Protein AF-A0A520KS86-F1 (afdb_monomer_lite)

Structure (mmCIF, N/CA/C/O backbone):
data_AF-A0A520KS86-F1
#
_entry.id   AF-A0A520KS86-F1
#
loop_
_atom_site.group_PDB
_atom_site.id
_atom_site.type_symbol
_atom_site.label_atom_id
_atom_site.label_alt_id
_atom_site.label_comp_id
_atom_site.label_asym_id
_atom_site.label_entity_id
_atom_site.label_seq_id
_atom_site.pdbx_PDB_ins_code
_atom_site.Cartn_x
_atom_site.Cartn_y
_atom_site.Cartn_z
_atom_site.occupancy
_atom_site.B_iso_or_equiv
_atom_site.auth_seq_id
_atom_site.auth_comp_id
_atom_site.auth_asym_id
_atom_site.auth_atom_id
_atom_site.pdbx_PDB_model_num
ATOM 1 N N . MET A 1 1 ? 34.848 -11.321 -0.488 1.00 45.53 1 MET A N 1
ATOM 2 C CA . MET A 1 1 ? 33.468 -11.640 -0.922 1.00 45.53 1 MET A CA 1
ATOM 3 C C . MET A 1 1 ? 32.441 -10.874 -0.075 1.00 45.53 1 MET A C 1
ATOM 5 O O . MET A 1 1 ? 31.558 -11.491 0.493 1.00 45.53 1 MET A O 1
ATOM 9 N N . ILE A 1 2 ? 32.560 -9.543 0.043 1.00 53.19 2 ILE A N 1
ATOM 10 C CA . ILE A 1 2 ? 31.671 -8.724 0.905 1.00 53.19 2 ILE A CA 1
ATOM 11 C C . ILE A 1 2 ? 30.812 -7.758 0.061 1.00 53.19 2 ILE A C 1
ATOM 13 O O . ILE A 1 2 ? 29.640 -7.571 0.356 1.00 53.19 2 ILE A O 1
ATOM 17 N N . LYS A 1 3 ? 31.328 -7.296 -1.090 1.00 46.19 3 LYS A N 1
ATOM 18 C CA . LYS A 1 3 ? 30.631 -6.356 -1.989 1.00 46.19 3 LYS A CA 1
ATOM 19 C C . LYS A 1 3 ? 29.255 -6.833 -2.485 1.00 46.19 3 LYS A C 1
ATOM 21 O O . LYS A 1 3 ? 28.302 -6.071 -2.442 1.00 46.19 3 LYS A O 1
ATOM 26 N N . TYR A 1 4 ? 29.117 -8.111 -2.846 1.00 47.12 4 TYR A N 1
ATOM 27 C CA . TYR A 1 4 ? 27.839 -8.655 -3.332 1.00 47.12 4 TYR A CA 1
ATOM 28 C C . TYR A 1 4 ? 26.731 -8.690 -2.269 1.00 47.12 4 TYR A C 1
ATOM 30 O O . TYR A 1 4 ? 25.558 -8.579 -2.616 1.00 47.12 4 TYR A O 1
ATOM 38 N N . ALA A 1 5 ? 27.081 -8.850 -0.989 1.00 45.81 5 ALA A N 1
ATOM 39 C CA . ALA A 1 5 ? 26.094 -8.841 0.087 1.00 45.81 5 ALA A CA 1
ATOM 40 C C . ALA A 1 5 ? 25.602 -7.413 0.364 1.00 45.81 5 ALA A C 1
ATOM 42 O O . ALA A 1 5 ? 24.401 -7.215 0.516 1.00 45.81 5 ALA A O 1
ATOM 43 N N . GLU A 1 6 ? 26.512 -6.432 0.342 1.00 45.84 6 GLU A N 1
ATOM 44 C CA . GLU A 1 6 ? 26.191 -5.009 0.522 1.00 45.84 6 GLU A CA 1
ATOM 45 C C . GLU A 1 6 ? 25.334 -4.452 -0.629 1.00 45.84 6 GLU A C 1
ATOM 47 O O . GLU A 1 6 ? 24.352 -3.747 -0.392 1.00 45.84 6 GLU A O 1
ATOM 52 N N . GLU A 1 7 ? 25.646 -4.812 -1.878 1.00 47.81 7 GLU A N 1
ATOM 53 C CA . GLU A 1 7 ? 24.856 -4.407 -3.051 1.00 47.81 7 GLU A CA 1
ATOM 54 C C . GLU A 1 7 ? 23.446 -5.021 -3.040 1.00 47.81 7 GLU A C 1
ATOM 56 O O . GLU A 1 7 ? 22.471 -4.356 -3.402 1.00 47.81 7 GLU A O 1
ATOM 61 N N . ALA A 1 8 ? 23.312 -6.264 -2.567 1.00 48.50 8 ALA A N 1
ATOM 62 C CA . ALA A 1 8 ? 22.015 -6.918 -2.421 1.00 48.50 8 ALA A CA 1
ATOM 63 C C . ALA A 1 8 ? 21.154 -6.262 -1.327 1.00 48.50 8 ALA A C 1
ATOM 65 O O . ALA A 1 8 ? 19.963 -6.047 -1.550 1.00 48.50 8 ALA A O 1
ATOM 66 N N . THR A 1 9 ? 21.735 -5.889 -0.180 1.00 54.12 9 THR A N 1
ATOM 67 C CA . THR A 1 9 ? 21.008 -5.173 0.886 1.00 54.12 9 THR A CA 1
ATOM 68 C C . THR A 1 9 ? 20.574 -3.778 0.448 1.00 54.12 9 THR A C 1
ATOM 70 O O . THR A 1 9 ? 19.397 -3.447 0.584 1.00 54.12 9 THR A O 1
ATOM 73 N N . LEU A 1 10 ? 21.458 -3.016 -0.209 1.00 52.09 10 LEU A N 1
ATOM 74 C CA . LEU A 1 10 ? 21.132 -1.683 -0.734 1.00 52.09 10 LEU A CA 1
ATOM 75 C C . LEU A 1 10 ? 20.003 -1.731 -1.776 1.00 52.09 10 LEU A C 1
ATOM 77 O O . LEU A 1 10 ? 19.144 -0.848 -1.818 1.00 52.09 10 LEU A O 1
ATOM 81 N N . GLY A 1 11 ? 19.977 -2.772 -2.614 1.00 51.12 11 GLY A N 1
ATOM 82 C CA . GLY A 1 11 ? 18.908 -2.986 -3.590 1.00 51.12 11 GLY A CA 1
ATOM 83 C C . GLY A 1 11 ? 17.555 -3.334 -2.958 1.00 51.12 11 GLY A C 1
ATOM 84 O O . GLY A 1 11 ? 16.513 -2.947 -3.489 1.00 51.12 11 GLY 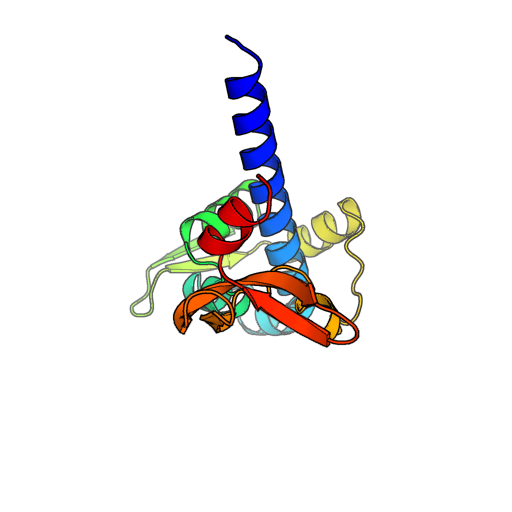A O 1
ATOM 85 N N . VAL A 1 12 ? 17.553 -4.041 -1.825 1.00 59.06 12 VAL A N 1
ATOM 86 C CA . VAL A 1 12 ? 16.331 -4.386 -1.078 1.00 59.06 12 VAL A CA 1
ATOM 87 C C . VAL A 1 12 ? 15.791 -3.171 -0.321 1.00 59.06 12 VAL A C 1
ATOM 89 O O . VAL A 1 12 ? 14.591 -2.905 -0.379 1.00 59.06 12 VAL A O 1
ATOM 92 N N . GLU A 1 13 ? 16.666 -2.393 0.318 1.00 59.78 13 GLU A N 1
ATOM 93 C CA . GLU A 1 13 ? 16.285 -1.176 1.044 1.00 59.78 13 GLU A CA 1
ATOM 94 C C . GLU A 1 13 ? 15.701 -0.110 0.110 1.00 59.78 13 GLU A C 1
ATOM 96 O O . GLU A 1 13 ? 14.657 0.468 0.416 1.00 59.78 13 GLU A O 1
ATOM 101 N N . ARG A 1 14 ? 16.296 0.086 -1.077 1.00 62.09 14 ARG A N 1
ATOM 102 C CA . ARG A 1 14 ? 15.743 0.997 -2.096 1.00 62.09 14 ARG A CA 1
ATOM 103 C C . ARG A 1 14 ? 14.340 0.589 -2.537 1.00 62.09 14 ARG A C 1
ATOM 105 O O . ARG A 1 14 ? 13.445 1.427 -2.538 1.00 62.09 14 ARG A O 1
ATOM 112 N N . LYS A 1 15 ? 14.122 -0.699 -2.822 1.00 66.06 15 LYS A N 1
ATOM 113 C CA . LYS A 1 15 ? 12.794 -1.204 -3.207 1.00 66.06 15 LYS A CA 1
ATOM 114 C C . LYS A 1 15 ? 11.762 -1.031 -2.094 1.00 66.06 15 LYS A C 1
ATOM 116 O O . LYS A 1 15 ? 10.621 -0.684 -2.383 1.00 66.06 15 LYS A O 1
ATOM 121 N N . SER A 1 16 ? 12.145 -1.255 -0.835 1.00 69.88 16 SER A N 1
ATOM 122 C CA . SER A 1 16 ? 11.256 -1.009 0.310 1.00 69.88 16 SER A CA 1
ATOM 123 C C . SER A 1 16 ? 10.864 0.466 0.389 1.00 69.88 16 SER A C 1
ATOM 125 O O . SER A 1 16 ? 9.682 0.785 0.504 1.00 69.88 16 SER A O 1
ATOM 127 N N . PHE A 1 17 ? 11.838 1.367 0.246 1.00 76.19 17 PHE A N 1
ATOM 128 C CA . PHE A 1 17 ? 11.612 2.810 0.285 1.00 76.19 17 PHE A CA 1
ATOM 129 C C . PHE A 1 17 ? 10.704 3.306 -0.854 1.00 76.19 17 PHE A C 1
ATOM 131 O O . PHE A 1 17 ? 9.809 4.121 -0.628 1.00 76.19 17 PHE A O 1
ATOM 138 N N . GLU A 1 18 ? 10.872 2.779 -2.069 1.00 79.25 18 GLU A N 1
ATOM 139 C CA . GLU A 1 18 ? 10.004 3.104 -3.210 1.00 79.25 18 GLU A CA 1
ATOM 140 C C . GLU A 1 18 ? 8.549 2.682 -2.973 1.00 79.25 18 GLU A C 1
ATOM 142 O O . GLU A 1 18 ? 7.621 3.447 -3.247 1.00 79.25 18 GLU A O 1
ATOM 147 N N . ILE A 1 19 ? 8.335 1.479 -2.433 1.00 81.69 19 ILE A N 1
ATOM 148 C CA . ILE A 1 19 ? 6.990 0.976 -2.127 1.00 81.69 19 ILE A CA 1
ATOM 149 C C . ILE A 1 19 ? 6.354 1.805 -1.010 1.00 81.69 19 ILE A C 1
ATOM 151 O O . ILE A 1 19 ? 5.183 2.166 -1.113 1.00 81.69 19 ILE A O 1
ATOM 155 N N . GLU A 1 20 ? 7.118 2.163 0.022 1.00 84.44 20 GLU A N 1
ATOM 156 C CA . GLU A 1 20 ? 6.657 3.053 1.089 1.00 84.44 20 GLU A CA 1
ATOM 157 C C . GLU A 1 20 ? 6.201 4.414 0.558 1.00 84.44 20 GLU A C 1
ATOM 159 O O . GLU A 1 20 ? 5.123 4.878 0.927 1.00 84.44 20 GLU A O 1
ATOM 164 N N . ASN A 1 21 ? 6.968 5.034 -0.342 1.00 83.81 21 ASN A N 1
ATOM 165 C CA . ASN A 1 21 ? 6.590 6.321 -0.930 1.00 83.81 21 ASN A CA 1
ATOM 166 C C . ASN A 1 21 ? 5.334 6.208 -1.800 1.00 83.81 21 ASN A C 1
ATOM 168 O O . ASN A 1 21 ? 4.460 7.067 -1.718 1.00 83.81 21 ASN A O 1
ATOM 172 N N . ARG A 1 22 ? 5.194 5.125 -2.575 1.00 84.25 22 ARG A N 1
ATOM 173 C CA . ARG A 1 22 ? 3.969 4.857 -3.349 1.00 84.25 22 ARG A CA 1
ATOM 174 C C . ARG A 1 22 ? 2.750 4.680 -2.445 1.00 84.25 22 ARG A C 1
ATOM 176 O O . ARG A 1 22 ? 1.689 5.228 -2.733 1.00 84.25 22 ARG A O 1
ATOM 183 N N . VAL A 1 23 ? 2.905 3.947 -1.340 1.00 88.00 23 VAL A N 1
ATOM 184 C CA . VAL A 1 23 ? 1.847 3.777 -0.335 1.00 88.00 23 VAL A CA 1
ATOM 185 C C . VAL A 1 23 ? 1.479 5.122 0.291 1.00 88.00 23 VAL A C 1
ATOM 187 O O . VAL A 1 23 ? 0.294 5.434 0.376 1.00 88.00 23 VAL A O 1
ATOM 190 N N . LEU A 1 24 ? 2.462 5.938 0.687 1.00 86.50 24 LEU A N 1
ATOM 191 C CA . LEU A 1 24 ? 2.215 7.276 1.235 1.00 86.50 24 LEU A CA 1
ATOM 192 C C . LEU A 1 24 ? 1.482 8.175 0.240 1.00 86.50 24 LEU A C 1
ATOM 194 O O . LEU A 1 24 ? 0.469 8.758 0.614 1.00 86.50 24 LEU A O 1
ATOM 198 N N . GLY A 1 25 ? 1.944 8.237 -1.011 1.00 84.19 25 GLY A N 1
ATOM 199 C CA . GLY A 1 25 ? 1.317 9.043 -2.060 1.00 84.19 25 GLY A CA 1
ATOM 200 C C . GLY A 1 25 ? -0.139 8.647 -2.284 1.00 84.19 25 GLY A C 1
ATOM 201 O O . GLY A 1 25 ? -1.029 9.486 -2.209 1.00 84.19 25 GLY A O 1
ATOM 202 N N . TYR A 1 26 ? -0.419 7.348 -2.428 1.00 87.12 26 TYR A N 1
ATOM 203 C CA . TYR A 1 26 ? -1.793 6.872 -2.594 1.00 87.12 26 TYR A CA 1
ATOM 204 C C . TYR A 1 26 ? -2.696 7.219 -1.403 1.00 87.12 26 TYR A C 1
ATOM 206 O O . TYR A 1 26 ? -3.833 7.663 -1.593 1.00 87.12 26 TYR A O 1
ATOM 214 N N . LEU A 1 27 ? -2.202 7.020 -0.174 1.00 87.31 27 LEU A N 1
ATOM 215 C CA . LEU A 1 27 ? -2.948 7.334 1.047 1.00 87.31 27 LEU A CA 1
ATOM 216 C C . LEU A 1 27 ? -3.178 8.838 1.224 1.00 87.31 27 LEU A C 1
ATOM 218 O O . LEU A 1 27 ? -4.181 9.220 1.826 1.00 87.31 27 LEU A O 1
ATOM 222 N N . LEU A 1 28 ? -2.266 9.670 0.721 1.00 85.62 28 LEU A N 1
ATOM 223 C CA . LEU A 1 28 ? -2.394 11.121 0.726 1.00 85.62 28 LEU A CA 1
ATOM 224 C C . LEU A 1 28 ? -3.456 11.575 -0.285 1.00 85.62 28 LEU A C 1
ATOM 226 O O . LEU A 1 28 ? -4.388 12.273 0.109 1.00 85.62 28 LEU A O 1
ATOM 230 N N . THR A 1 29 ? -3.403 11.081 -1.527 1.00 84.25 29 THR A N 1
ATOM 231 C CA . THR A 1 29 ? -4.397 11.388 -2.573 1.00 84.25 29 THR A CA 1
ATOM 232 C C . THR A 1 29 ? -5.811 10.955 -2.169 1.00 84.25 29 THR A C 1
ATOM 234 O O . THR A 1 29 ? -6.777 11.681 -2.377 1.00 84.25 29 THR A O 1
ATOM 237 N N . HIS A 1 30 ? -5.955 9.787 -1.531 1.00 84.25 30 HIS A N 1
ATOM 238 C CA . HIS A 1 30 ? -7.263 9.237 -1.132 1.00 84.25 30 HIS A CA 1
ATOM 239 C C . HIS A 1 30 ? -7.619 9.517 0.335 1.00 84.25 30 HIS A C 1
ATOM 241 O O . HIS A 1 30 ? -8.525 8.891 0.897 1.00 84.25 30 HIS A O 1
ATOM 247 N N . ARG A 1 31 ? -6.914 10.451 0.983 1.00 82.56 31 ARG A N 1
ATOM 248 C CA . ARG A 1 31 ? -7.027 10.720 2.423 1.00 82.56 31 ARG A CA 1
ATOM 249 C C . ARG A 1 31 ? -8.461 10.975 2.864 1.00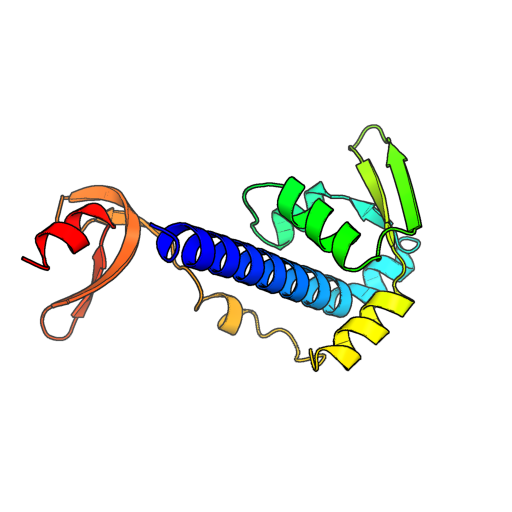 82.56 31 ARG A C 1
ATOM 251 O O . ARG A 1 31 ? -8.901 10.426 3.876 1.00 82.56 31 ARG A O 1
ATOM 258 N N . ASP A 1 32 ? -9.170 11.833 2.140 1.00 80.44 32 ASP A N 1
ATOM 259 C CA . ASP A 1 32 ? -10.509 12.264 2.535 1.00 80.44 32 ASP A CA 1
ATOM 260 C C . ASP A 1 32 ? -11.533 11.133 2.362 1.00 80.44 32 ASP A C 1
ATOM 262 O O . ASP A 1 32 ? -12.362 10.922 3.247 1.00 80.44 32 ASP A O 1
ATOM 266 N N . GLU A 1 33 ? -11.391 10.300 1.325 1.00 84.00 33 GLU A N 1
ATOM 267 C CA . GLU A 1 33 ? -12.212 9.094 1.157 1.00 84.00 33 GLU A CA 1
ATOM 268 C C . GLU A 1 33 ? -11.981 8.087 2.298 1.00 84.00 33 GLU A C 1
ATOM 270 O O . GLU A 1 33 ? -12.925 7.537 2.881 1.00 84.00 33 GLU A O 1
ATOM 275 N N . ILE A 1 34 ? -10.716 7.870 2.666 1.00 85.94 34 ILE A N 1
ATOM 276 C CA . ILE A 1 34 ? -10.346 6.954 3.749 1.00 85.94 34 ILE A CA 1
ATOM 277 C C . ILE A 1 34 ? -10.862 7.477 5.098 1.00 85.94 34 ILE A C 1
ATOM 279 O O . ILE A 1 34 ? -11.362 6.689 5.911 1.00 85.94 34 ILE A O 1
ATOM 283 N N . LYS A 1 35 ? -10.815 8.797 5.328 1.00 83.81 35 LYS A N 1
ATOM 284 C CA . LYS A 1 35 ? -11.413 9.439 6.510 1.00 83.81 35 LYS A CA 1
ATOM 285 C C . LYS A 1 35 ? -12.918 9.205 6.581 1.00 83.81 35 LYS A C 1
ATOM 287 O O . LYS A 1 35 ? -13.405 8.786 7.633 1.00 83.81 35 LYS A O 1
ATOM 292 N N . SER A 1 36 ? -13.641 9.365 5.472 1.00 81.06 36 SER A N 1
ATOM 293 C CA . SER A 1 36 ? -15.084 9.087 5.406 1.00 81.06 36 SER A CA 1
ATOM 294 C C . SER A 1 36 ? -15.428 7.625 5.714 1.00 81.06 36 SER A C 1
ATOM 296 O O . SER A 1 36 ? -16.482 7.344 6.281 1.00 81.06 36 SER A O 1
ATOM 298 N N . LYS A 1 37 ? -14.520 6.685 5.419 1.00 82.38 37 LYS A N 1
ATOM 299 C CA . LYS A 1 37 ? -14.655 5.249 5.741 1.00 82.38 37 LYS A CA 1
ATOM 300 C C . LYS A 1 37 ? -14.158 4.874 7.150 1.00 82.38 37 LYS A C 1
ATOM 302 O O . LYS A 1 37 ? -14.065 3.686 7.479 1.00 82.38 37 LYS A O 1
ATOM 307 N N . GLY A 1 38 ? -13.853 5.859 7.999 1.00 83.69 38 GLY A N 1
ATOM 308 C CA . GLY A 1 38 ? -13.410 5.650 9.382 1.00 83.69 38 GLY A CA 1
ATOM 309 C C . GLY A 1 38 ? -11.930 5.286 9.511 1.00 83.69 38 GLY A C 1
ATOM 310 O O . GLY A 1 38 ? -11.566 4.493 10.381 1.00 83.69 38 GLY A O 1
ATOM 311 N N . ASN A 1 39 ? -11.085 5.847 8.642 1.00 88.12 39 ASN A N 1
ATOM 312 C CA . ASN A 1 39 ? -9.639 5.617 8.583 1.00 88.12 39 ASN A CA 1
ATOM 313 C C . ASN A 1 39 ? -9.266 4.154 8.343 1.00 88.12 39 ASN A C 1
ATOM 315 O O . ASN A 1 39 ? -8.297 3.664 8.918 1.00 88.12 39 ASN A O 1
ATOM 319 N N . ALA A 1 40 ? -10.057 3.430 7.556 1.00 86.62 40 ALA A N 1
ATOM 320 C CA . ALA A 1 40 ? -9.877 2.000 7.392 1.00 86.62 40 ALA A CA 1
ATOM 321 C C . ALA A 1 40 ? -9.768 1.594 5.927 1.00 86.62 40 ALA A C 1
ATOM 323 O O . ALA A 1 40 ? -10.559 2.035 5.097 1.00 86.62 40 ALA A O 1
ATOM 324 N N . ILE A 1 41 ? -8.827 0.699 5.646 1.00 87.44 41 ILE A N 1
ATOM 325 C CA . ILE A 1 41 ? -8.526 0.215 4.302 1.00 87.44 41 ILE A CA 1
ATOM 326 C C . ILE A 1 41 ? -8.302 -1.296 4.311 1.00 87.44 41 ILE A C 1
ATOM 328 O O . ILE A 1 41 ? -7.862 -1.869 5.314 1.00 87.44 41 ILE A O 1
ATOM 332 N N . TYR A 1 42 ? -8.619 -1.959 3.202 1.00 87.75 42 TYR A N 1
ATOM 333 C CA . TYR A 1 42 ? -8.254 -3.355 3.007 1.00 87.75 42 TYR A CA 1
ATOM 334 C C . TYR A 1 42 ? -6.892 -3.441 2.326 1.00 87.75 42 TYR A C 1
ATOM 336 O O . TYR A 1 42 ? -6.595 -2.693 1.397 1.00 87.75 42 TYR A O 1
ATOM 344 N N . LEU A 1 43 ? -6.070 -4.395 2.769 1.00 85.06 43 LEU A N 1
ATOM 345 C CA . LEU A 1 43 ? -4.774 -4.655 2.132 1.00 85.06 43 LEU A CA 1
ATOM 346 C C . LEU A 1 43 ? -4.932 -4.996 0.648 1.00 85.06 43 LEU A C 1
ATOM 348 O O . LEU A 1 43 ? -4.096 -4.611 -0.163 1.00 85.06 43 LEU A O 1
ATOM 352 N N . LYS A 1 44 ? -6.007 -5.714 0.305 1.00 83.19 44 LYS A N 1
ATOM 353 C CA . LYS A 1 44 ? -6.308 -6.119 -1.066 1.00 83.19 44 LYS A CA 1
ATOM 354 C C . LYS A 1 44 ? -6.509 -4.905 -1.975 1.00 83.19 44 LYS A C 1
ATOM 356 O O . LYS A 1 44 ? -5.830 -4.819 -2.989 1.00 83.19 44 LYS A O 1
ATOM 361 N N . ASP A 1 45 ? -7.333 -3.949 -1.547 1.00 85.31 45 ASP A N 1
ATOM 362 C CA . ASP A 1 45 ? -7.622 -2.726 -2.306 1.00 85.31 45 ASP A CA 1
ATOM 363 C C . ASP A 1 45 ? -6.344 -1.921 -2.582 1.00 85.31 45 ASP A C 1
ATOM 365 O O . ASP A 1 45 ? -6.108 -1.500 -3.708 1.00 85.31 45 ASP A O 1
ATOM 369 N N . LEU A 1 46 ? -5.471 -1.770 -1.578 1.00 85.62 46 LEU A N 1
ATOM 370 C CA . LEU A 1 46 ? -4.162 -1.122 -1.745 1.00 85.62 46 LEU A CA 1
ATOM 371 C C . LEU A 1 46 ? -3.242 -1.882 -2.703 1.00 85.62 46 LEU A C 1
ATOM 373 O O . LEU A 1 46 ? -2.521 -1.272 -3.487 1.00 85.62 46 LEU A O 1
ATOM 377 N N . THR A 1 47 ? -3.234 -3.211 -2.611 1.00 85.19 47 THR A N 1
ATOM 378 C CA . THR A 1 47 ? -2.375 -4.060 -3.445 1.00 85.19 47 THR A CA 1
ATOM 379 C C . THR A 1 47 ? -2.800 -3.983 -4.913 1.00 85.19 47 THR A C 1
ATOM 381 O O . THR A 1 47 ? -1.936 -3.870 -5.782 1.00 85.19 47 THR A O 1
ATOM 384 N N . GLU A 1 48 ? -4.112 -3.984 -5.181 1.00 84.94 48 GLU A N 1
ATOM 385 C CA . GLU A 1 48 ? -4.679 -3.771 -6.520 1.00 84.94 48 GLU A CA 1
ATOM 386 C C . GLU A 1 48 ? -4.408 -2.352 -7.027 1.00 84.94 48 GLU A C 1
ATOM 388 O O . GLU A 1 48 ? -3.891 -2.196 -8.131 1.00 84.94 48 GLU A O 1
ATOM 393 N N . ALA A 1 49 ? -4.675 -1.325 -6.215 1.00 82.69 49 ALA A N 1
ATOM 394 C CA . ALA A 1 49 ? -4.505 0.069 -6.626 1.00 82.69 49 ALA A CA 1
ATOM 395 C C . ALA A 1 49 ? -3.049 0.426 -6.966 1.00 82.69 49 ALA A C 1
ATOM 397 O O . ALA A 1 49 ? -2.793 1.180 -7.900 1.00 82.69 49 ALA A O 1
ATOM 398 N N . LEU A 1 50 ? -2.086 -0.132 -6.229 1.00 80.94 50 LEU A N 1
ATOM 399 C CA . LEU A 1 50 ? -0.657 0.113 -6.445 1.00 80.94 50 LEU A CA 1
ATOM 400 C C . LEU A 1 50 ? -0.009 -0.875 -7.427 1.00 80.94 50 LEU A C 1
ATOM 402 O O . LEU A 1 50 ? 1.197 -0.784 -7.668 1.00 80.94 50 LEU A O 1
ATOM 406 N N . ASN A 1 51 ? -0.784 -1.824 -7.966 1.00 80.69 51 ASN A N 1
ATOM 407 C CA . ASN A 1 51 ? -0.323 -2.904 -8.841 1.00 80.69 51 ASN A CA 1
ATOM 408 C C . ASN A 1 51 ? 0.930 -3.628 -8.299 1.00 80.69 51 ASN A C 1
ATOM 410 O O . ASN A 1 51 ? 1.896 -3.902 -9.016 1.00 80.69 51 ASN A O 1
ATOM 414 N N . VAL A 1 52 ? 0.947 -3.905 -6.990 1.00 78.12 52 VAL A N 1
ATOM 415 C CA . VAL A 1 52 ? 2.080 -4.570 -6.331 1.00 78.12 52 VAL A CA 1
ATOM 416 C C . VAL A 1 52 ? 1.830 -6.072 -6.273 1.00 78.12 52 VAL A C 1
ATOM 418 O O . VAL A 1 52 ? 0.852 -6.536 -5.703 1.00 78.12 52 VAL A O 1
ATOM 421 N N . LYS A 1 53 ? 2.765 -6.860 -6.814 1.00 74.25 53 LYS A N 1
ATOM 422 C CA . LYS A 1 53 ? 2.632 -8.324 -6.929 1.00 74.25 53 LYS A CA 1
ATOM 423 C C . LYS A 1 53 ? 2.413 -9.051 -5.594 1.00 74.25 53 LYS A C 1
ATOM 425 O O . LYS A 1 53 ? 1.744 -10.080 -5.560 1.00 74.25 53 LYS A O 1
ATOM 430 N N . TRP A 1 54 ? 2.991 -8.546 -4.504 1.00 79.31 54 TRP A N 1
ATOM 431 C CA . TRP A 1 54 ? 2.962 -9.194 -3.192 1.00 79.31 54 TRP A CA 1
ATOM 432 C C . TRP A 1 54 ? 2.380 -8.259 -2.135 1.00 79.31 54 TRP A C 1
ATOM 434 O O . TRP A 1 54 ? 2.986 -7.243 -1.799 1.00 79.31 54 TRP A O 1
ATOM 444 N N . TRP A 1 55 ? 1.244 -8.646 -1.546 1.00 81.19 55 TRP A N 1
ATOM 445 C CA . TRP A 1 55 ? 0.590 -7.897 -0.461 1.00 81.19 55 TRP A CA 1
ATOM 446 C C . TRP A 1 55 ? 1.503 -7.691 0.758 1.00 81.19 55 TRP A C 1
ATOM 448 O O . TRP A 1 55 ? 1.337 -6.726 1.501 1.00 81.19 55 TRP A O 1
ATOM 458 N N . GLN A 1 56 ? 2.479 -8.585 0.957 1.00 82.50 56 GLN A N 1
ATOM 459 C CA . GLN A 1 56 ? 3.481 -8.498 2.020 1.00 82.50 56 GLN A CA 1
ATOM 460 C C . GLN A 1 56 ? 4.286 -7.205 1.924 1.00 82.50 56 GLN A C 1
ATOM 462 O O . GLN A 1 56 ? 4.484 -6.558 2.940 1.00 82.50 56 GLN A O 1
ATOM 467 N N . ASN A 1 57 ? 4.633 -6.761 0.713 1.00 82.19 57 ASN A N 1
ATOM 468 C CA . ASN A 1 57 ? 5.382 -5.522 0.527 1.00 82.19 57 ASN A CA 1
ATOM 469 C C . ASN A 1 57 ? 4.576 -4.295 0.973 1.00 82.19 57 ASN A C 1
ATOM 471 O O . ASN A 1 57 ? 5.121 -3.383 1.583 1.00 82.19 57 ASN A O 1
ATOM 475 N N . ILE A 1 58 ? 3.268 -4.283 0.698 1.00 84.75 58 ILE A N 1
ATOM 476 C CA . ILE A 1 58 ? 2.369 -3.219 1.162 1.00 84.75 58 ILE A CA 1
ATOM 477 C C . ILE A 1 58 ? 2.224 -3.274 2.682 1.00 84.75 58 ILE A C 1
ATOM 479 O O . ILE A 1 58 ? 2.256 -2.246 3.353 1.00 84.75 58 ILE A O 1
ATOM 483 N N . PHE A 1 59 ? 2.068 -4.474 3.240 1.00 86.19 59 PHE A N 1
ATOM 484 C CA . PHE A 1 59 ? 1.963 -4.657 4.682 1.00 86.19 59 PHE A CA 1
ATOM 485 C C . PHE A 1 59 ? 3.236 -4.212 5.414 1.00 86.19 59 PHE A C 1
ATOM 487 O O . PHE A 1 59 ? 3.142 -3.475 6.396 1.00 86.19 59 PHE A O 1
ATOM 494 N N . ASP A 1 60 ? 4.408 -4.620 4.927 1.00 85.06 60 ASP A N 1
ATOM 495 C CA . ASP A 1 60 ? 5.698 -4.215 5.476 1.00 85.06 60 ASP A CA 1
ATOM 496 C C . ASP A 1 60 ? 5.893 -2.705 5.338 1.00 85.06 60 ASP A C 1
ATOM 498 O O . ASP A 1 60 ? 6.262 -2.072 6.321 1.00 85.06 60 ASP A O 1
ATOM 502 N N . ALA A 1 61 ? 5.525 -2.098 4.204 1.00 86.56 61 ALA A N 1
ATOM 503 C CA . ALA A 1 61 ? 5.550 -0.645 4.041 1.00 86.56 61 ALA A CA 1
ATOM 504 C C . ALA A 1 61 ? 4.659 0.072 5.072 1.00 86.56 61 ALA A C 1
ATOM 506 O O . ALA A 1 61 ? 5.118 0.965 5.780 1.00 86.56 61 ALA A O 1
ATOM 507 N N . LEU A 1 62 ? 3.400 -0.352 5.233 1.00 87.94 62 LEU A N 1
ATOM 508 C CA . LEU A 1 62 ? 2.487 0.216 6.236 1.00 87.94 62 LEU A CA 1
ATOM 509 C C . LEU A 1 62 ? 3.020 0.061 7.669 1.00 87.94 62 LEU A C 1
ATOM 511 O O . LEU A 1 62 ? 2.806 0.942 8.508 1.00 87.94 62 LEU A O 1
ATOM 515 N N . ARG A 1 63 ? 3.694 -1.059 7.958 1.00 86.81 63 ARG A N 1
ATOM 516 C CA . ARG A 1 63 ? 4.305 -1.330 9.263 1.00 86.81 63 ARG A CA 1
ATOM 517 C C . ARG A 1 63 ? 5.551 -0.474 9.491 1.00 86.81 63 ARG A C 1
ATOM 519 O O . ARG A 1 63 ? 5.665 0.111 10.562 1.00 86.81 63 ARG A O 1
ATOM 526 N N . ASN A 1 64 ? 6.443 -0.379 8.508 1.00 84.94 64 ASN A N 1
ATOM 527 C CA . ASN A 1 64 ? 7.675 0.413 8.568 1.00 84.94 64 ASN A CA 1
ATOM 528 C C . ASN A 1 64 ? 7.370 1.903 8.734 1.00 84.94 64 ASN A C 1
ATOM 530 O O . ASN A 1 64 ? 8.008 2.589 9.527 1.00 84.94 64 ASN A O 1
ATOM 534 N N . LEU A 1 65 ? 6.334 2.383 8.046 1.00 85.00 65 LEU A N 1
ATOM 535 C CA . LEU A 1 65 ? 5.828 3.747 8.182 1.00 85.00 65 LEU A CA 1
ATOM 536 C C . LEU A 1 65 ? 5.068 3.980 9.501 1.00 85.00 65 LEU A C 1
ATOM 538 O O . LEU A 1 65 ? 4.664 5.103 9.790 1.00 85.00 65 LEU A O 1
ATOM 542 N N . GLY A 1 66 ? 4.830 2.940 10.309 1.00 86.56 66 GLY A N 1
ATOM 543 C CA . GLY A 1 66 ? 4.107 3.061 11.577 1.00 86.56 66 GLY A CA 1
ATOM 544 C C . GLY A 1 66 ? 2.653 3.514 11.410 1.00 86.56 66 GLY A C 1
ATOM 545 O O . GLY A 1 66 ? 2.081 4.121 12.312 1.00 86.56 66 GLY A O 1
ATOM 546 N N . LEU A 1 67 ? 2.042 3.242 10.253 1.00 89.50 67 LEU A N 1
ATOM 547 C CA . LEU A 1 67 ? 0.704 3.735 9.924 1.00 89.50 67 LEU A CA 1
ATOM 548 C C . LEU A 1 67 ? -0.408 2.856 10.493 1.00 89.50 67 LEU A C 1
ATOM 550 O O . LEU A 1 67 ? -1.547 3.301 10.583 1.00 89.50 67 LEU A O 1
ATOM 554 N N . ILE A 1 68 ? -0.115 1.615 10.883 1.00 89.69 68 ILE A N 1
ATOM 555 C CA . ILE A 1 68 ? -1.126 0.659 11.349 1.00 89.69 68 ILE A CA 1
ATOM 556 C C . ILE A 1 68 ? -1.498 0.944 12.808 1.00 89.69 68 ILE A C 1
ATOM 558 O O . ILE A 1 68 ? -0.722 0.679 13.720 1.00 89.69 68 ILE A O 1
ATOM 562 N N . LYS A 1 69 ? -2.737 1.389 13.036 1.00 87.81 69 LYS A N 1
ATOM 563 C CA . LYS A 1 69 ? -3.318 1.557 14.377 1.00 87.81 69 LYS A CA 1
ATOM 564 C C . LYS A 1 69 ? -3.871 0.249 14.932 1.00 87.81 69 LYS A C 1
ATOM 566 O O . LYS A 1 69 ? -3.693 -0.080 16.102 1.00 87.81 69 LYS A O 1
ATOM 571 N N . LYS A 1 70 ? -4.633 -0.470 14.105 1.00 87.69 70 LYS A N 1
ATOM 572 C CA . LYS A 1 70 ? -5.313 -1.713 14.489 1.00 87.69 70 LYS A CA 1
ATOM 573 C C . LYS A 1 70 ? -5.632 -2.550 13.257 1.00 87.69 70 LYS A C 1
ATOM 575 O O . LYS A 1 70 ? -6.022 -2.004 12.231 1.00 87.69 70 LYS A O 1
ATOM 580 N N . ALA A 1 71 ? -5.545 -3.868 13.385 1.00 87.62 71 ALA A N 1
ATOM 581 C CA . ALA A 1 71 ? -6.043 -4.809 12.388 1.00 87.62 71 ALA A CA 1
ATOM 582 C C . ALA A 1 71 ? -7.344 -5.467 12.870 1.00 87.62 71 ALA A C 1
ATOM 584 O O . ALA A 1 71 ? -7.539 -5.685 14.070 1.00 87.62 71 ALA A O 1
ATOM 585 N N . LYS A 1 72 ? -8.243 -5.769 11.934 1.00 86.75 72 LYS A N 1
ATOM 586 C CA . LYS A 1 72 ? -9.465 -6.536 12.173 1.00 86.75 72 LYS A CA 1
ATO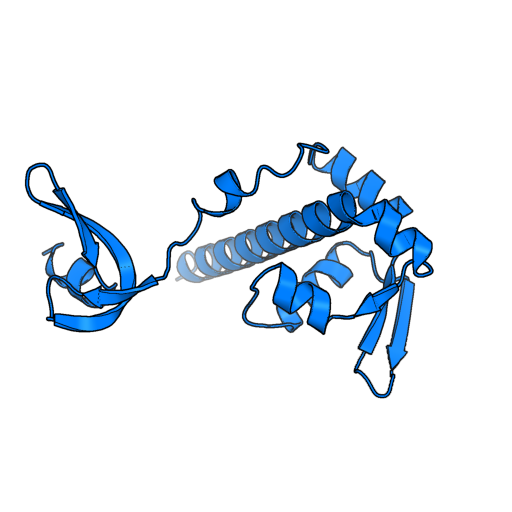M 587 C C . LYS A 1 72 ? -9.673 -7.524 11.032 1.00 86.75 72 LYS A C 1
ATOM 589 O O . LYS A 1 72 ? -9.744 -7.124 9.872 1.00 86.75 72 LYS A O 1
ATOM 594 N N . ASP A 1 73 ? -9.812 -8.797 11.368 1.00 83.62 73 ASP A N 1
ATOM 595 C CA . ASP A 1 73 ? -10.213 -9.821 10.411 1.00 83.62 73 ASP A CA 1
ATOM 596 C C . ASP A 1 73 ? -11.708 -9.685 10.094 1.00 83.62 73 ASP A C 1
ATOM 598 O O . ASP A 1 73 ? -12.549 -9.494 10.978 1.00 83.62 73 ASP A O 1
ATOM 602 N N . THR A 1 74 ? -12.037 -9.731 8.808 1.00 81.06 74 THR A N 1
ATOM 603 C CA . THR A 1 74 ? -13.408 -9.665 8.296 1.00 81.06 74 THR A CA 1
ATOM 604 C C . THR A 1 74 ? -13.618 -10.756 7.252 1.00 81.06 74 THR A C 1
ATOM 606 O O . THR A 1 74 ? -12.654 -11.305 6.720 1.00 81.06 74 THR A O 1
ATOM 609 N N . SER A 1 75 ? -14.874 -11.040 6.909 1.00 75.88 75 SER A N 1
ATOM 610 C CA . SER A 1 75 ? -15.233 -11.974 5.831 1.00 75.88 75 SER A CA 1
ATOM 611 C C . SER A 1 75 ? -14.648 -11.591 4.464 1.00 75.88 75 SER A C 1
ATOM 613 O O . SER A 1 75 ? -14.462 -12.459 3.620 1.00 75.88 75 SER A O 1
ATOM 615 N N . HIS A 1 76 ? -14.315 -10.312 4.257 1.00 70.00 76 HIS A N 1
ATOM 616 C CA . HIS A 1 76 ? -13.702 -9.791 3.030 1.00 70.00 76 HIS A CA 1
ATOM 617 C C . HIS A 1 76 ? -12.164 -9.733 3.088 1.00 70.00 76 HIS A C 1
ATOM 619 O O . HIS A 1 76 ? -11.527 -9.290 2.135 1.00 70.00 76 HIS A O 1
ATOM 625 N N . GLY A 1 77 ? -11.558 -10.180 4.193 1.00 77.19 77 GLY A N 1
ATOM 626 C CA . GLY A 1 77 ? -10.114 -10.163 4.420 1.00 77.19 77 GLY A CA 1
ATOM 627 C C . GLY A 1 77 ? -9.699 -9.290 5.605 1.00 77.19 77 GLY A C 1
ATOM 628 O O . GLY A 1 77 ? -10.514 -8.911 6.452 1.00 77.19 77 GLY A O 1
ATOM 629 N N . LYS A 1 78 ? -8.403 -8.972 5.686 1.00 79.50 78 LYS A N 1
ATOM 630 C CA . LYS A 1 78 ? -7.849 -8.146 6.767 1.00 79.50 78 LYS A CA 1
ATOM 631 C C . LYS A 1 78 ? -8.066 -6.660 6.499 1.00 79.50 78 LYS A C 1
ATOM 633 O O . LYS A 1 78 ? -7.564 -6.113 5.515 1.00 79.50 78 LYS A O 1
ATOM 638 N N . LYS A 1 79 ? -8.793 -6.016 7.412 1.00 86.25 79 LYS A N 1
ATOM 639 C CA . LYS A 1 79 ? -9.049 -4.576 7.439 1.00 86.25 79 LYS A CA 1
ATOM 640 C C . LYS A 1 79 ? -8.071 -3.897 8.393 1.00 86.25 79 LYS A C 1
ATOM 642 O O . LYS A 1 79 ? -7.962 -4.296 9.554 1.00 86.25 79 LYS A O 1
ATOM 647 N N . TYR A 1 80 ? -7.391 -2.861 7.922 1.00 88.00 80 TYR A N 1
ATOM 648 C CA . TYR A 1 80 ? -6.410 -2.098 8.688 1.00 88.00 80 TYR A CA 1
ATOM 649 C C . TYR A 1 80 ? -6.928 -0.691 8.935 1.00 88.00 80 TYR A C 1
ATOM 651 O O . TYR A 1 80 ? -7.330 0.005 8.008 1.00 88.00 80 TYR A O 1
ATOM 659 N N . TYR A 1 81 ? -6.919 -0.285 10.198 1.00 88.94 81 TYR A N 1
ATOM 660 C CA . TYR A 1 81 ? -7.181 1.083 10.613 1.00 88.94 81 TYR A CA 1
ATOM 661 C C . TYR A 1 81 ? -5.859 1.838 10.642 1.00 88.94 81 TYR A C 1
ATOM 663 O O . TYR A 1 81 ? -4.908 1.368 11.272 1.00 88.94 81 TYR A O 1
ATOM 671 N N . LEU A 1 82 ? -5.805 2.985 9.972 1.00 89.19 82 LEU A N 1
ATOM 672 C CA . LEU A 1 82 ? -4.588 3.751 9.755 1.00 89.19 82 LEU A CA 1
ATOM 673 C C . LEU A 1 82 ? -4.534 5.035 10.593 1.00 89.19 82 LEU A C 1
ATOM 675 O O . LEU A 1 82 ? -5.553 5.674 10.865 1.00 89.19 82 LEU A O 1
ATOM 679 N N . HIS A 1 83 ? -3.321 5.438 10.963 1.00 87.88 83 HIS A N 1
ATOM 680 C CA . HIS A 1 83 ? -3.005 6.763 11.485 1.00 87.88 83 HIS A CA 1
ATOM 681 C C . HIS A 1 83 ? -2.897 7.759 10.326 1.00 87.88 83 HIS A C 1
ATOM 683 O O . HIS A 1 83 ? -1.810 8.065 9.853 1.00 87.88 83 HIS A O 1
ATOM 689 N N . ILE A 1 84 ? -4.037 8.266 9.856 1.00 84.62 84 ILE A N 1
ATOM 690 C CA . ILE A 1 84 ? -4.072 9.202 8.721 1.00 84.62 84 ILE A CA 1
ATOM 691 C C . ILE A 1 84 ? -3.338 10.516 9.015 1.00 84.62 84 ILE A C 1
ATOM 693 O O . ILE A 1 84 ? -2.732 11.090 8.119 1.00 84.62 84 ILE A O 1
ATOM 697 N N . GLU A 1 85 ? -3.327 10.974 10.266 1.00 83.62 85 GLU A N 1
ATOM 698 C CA . GLU A 1 85 ? -2.526 12.139 10.672 1.00 83.62 85 GLU A CA 1
ATOM 699 C C . GLU A 1 85 ? -1.031 11.894 10.424 1.00 83.62 85 GLU A C 1
ATOM 701 O O . GLU A 1 85 ? -0.360 12.733 9.829 1.00 83.62 85 GLU A O 1
ATOM 706 N N . ARG A 1 86 ? -0.558 10.680 10.737 1.00 83.94 86 ARG A N 1
ATOM 707 C CA . ARG A 1 86 ? 0.829 10.266 10.516 1.00 83.94 86 ARG A CA 1
ATOM 708 C C . ARG A 1 86 ? 1.192 10.175 9.034 1.00 83.94 86 ARG A C 1
ATOM 710 O O . ARG A 1 86 ? 2.339 10.421 8.687 1.00 83.94 86 ARG A O 1
ATOM 717 N N . VAL A 1 87 ? 0.233 9.867 8.154 1.00 84.12 87 VAL A N 1
ATOM 718 C CA . VAL A 1 87 ? 0.447 9.896 6.692 1.00 84.12 87 VAL A CA 1
ATOM 719 C C . VAL A 1 87 ? 0.817 11.304 6.234 1.00 84.12 87 VAL A C 1
ATOM 721 O O . VAL A 1 87 ? 1.773 11.463 5.486 1.00 84.12 87 VAL A O 1
ATOM 724 N N . VAL A 1 88 ? 0.092 12.323 6.709 1.00 81.75 88 VAL A N 1
ATOM 725 C CA . VAL A 1 88 ? 0.341 13.726 6.334 1.00 81.75 88 VAL A CA 1
ATOM 726 C C . VAL A 1 88 ? 1.681 14.209 6.886 1.00 81.75 88 VAL A C 1
ATOM 728 O O . VAL A 1 88 ? 2.420 14.893 6.183 1.00 81.75 88 VAL A O 1
ATOM 731 N N . GLU A 1 89 ? 2.013 13.838 8.124 1.00 83.12 89 GLU A N 1
ATOM 732 C CA . GLU A 1 89 ? 3.325 14.134 8.710 1.00 83.12 89 GLU A CA 1
ATOM 733 C C . GLU A 1 89 ? 4.455 13.508 7.887 1.00 83.12 89 GLU A C 1
ATOM 735 O O . GLU A 1 89 ? 5.348 14.223 7.444 1.00 83.12 89 GLU A O 1
ATOM 740 N N . LEU A 1 90 ? 4.375 12.205 7.601 1.00 83.44 90 LEU A N 1
ATOM 741 C CA . LEU A 1 90 ? 5.406 11.486 6.850 1.00 83.44 90 LEU A CA 1
ATOM 742 C C . LEU A 1 90 ? 5.534 11.971 5.405 1.00 83.44 90 LEU A C 1
ATOM 744 O O . LEU A 1 90 ? 6.644 12.025 4.881 1.00 83.44 90 LEU A O 1
ATOM 748 N N . ALA A 1 91 ? 4.422 12.337 4.765 1.00 81.12 91 ALA A N 1
ATOM 749 C CA . ALA A 1 91 ? 4.444 12.937 3.436 1.00 81.12 91 ALA A CA 1
ATOM 750 C C . ALA A 1 91 ? 5.201 14.273 3.448 1.00 81.12 91 ALA A C 1
ATOM 752 O O . ALA A 1 91 ? 6.090 14.475 2.626 1.00 81.12 91 ALA A O 1
ATOM 753 N N . ARG A 1 92 ? 4.938 15.136 4.441 1.00 76.19 92 ARG A N 1
ATOM 754 C CA . ARG A 1 92 ? 5.681 16.395 4.631 1.00 76.19 92 ARG A CA 1
ATOM 755 C C . ARG A 1 92 ? 7.156 16.162 4.950 1.00 76.19 92 ARG A C 1
ATOM 757 O O . ARG A 1 92 ? 8.000 16.847 4.389 1.00 76.19 92 ARG A O 1
ATOM 764 N N . GLU A 1 93 ? 7.473 15.201 5.821 1.00 79.38 93 GLU A N 1
ATOM 765 C CA . GLU A 1 93 ? 8.859 14.843 6.170 1.00 79.38 93 GLU A CA 1
ATOM 766 C C . GLU A 1 93 ? 9.651 14.354 4.948 1.00 79.38 93 GLU A C 1
ATOM 768 O O . GLU A 1 93 ? 10.851 14.605 4.846 1.00 79.38 93 GLU A O 1
ATOM 773 N N . ARG A 1 94 ? 8.985 13.664 4.016 1.00 75.88 94 ARG A N 1
ATOM 774 C CA . ARG A 1 94 ? 9.596 13.127 2.793 1.00 75.88 94 ARG A CA 1
ATOM 775 C C . ARG A 1 94 ? 9.478 14.062 1.583 1.00 75.88 94 ARG A C 1
ATOM 777 O O . ARG A 1 94 ? 9.846 13.642 0.490 1.00 75.88 94 ARG A O 1
ATOM 784 N N . SER A 1 95 ? 8.976 15.289 1.762 1.00 71.50 95 SER A N 1
ATOM 785 C CA . SER A 1 95 ? 8.649 16.228 0.673 1.00 71.50 95 SER A CA 1
ATOM 786 C C . SER A 1 95 ? 7.839 15.578 -0.456 1.00 71.50 95 SER A C 1
ATOM 788 O O . SER A 1 95 ? 8.041 15.866 -1.631 1.00 71.50 95 SER A O 1
ATOM 790 N N . ILE A 1 96 ? 6.936 14.664 -0.100 1.00 65.81 96 ILE A N 1
ATOM 791 C CA . ILE A 1 96 ? 5.936 14.131 -1.020 1.00 65.81 96 ILE A CA 1
ATOM 792 C C . ILE A 1 96 ? 4.837 15.189 -1.047 1.00 65.81 96 ILE A C 1
ATOM 794 O O . ILE A 1 96 ? 3.978 15.224 -0.162 1.00 65.81 96 ILE A O 1
ATOM 798 N N . GLU A 1 97 ? 4.943 16.123 -1.988 1.00 56.44 97 GLU A N 1
ATOM 799 C CA . GLU A 1 97 ? 3.916 17.138 -2.194 1.00 56.44 97 GLU A CA 1
ATOM 800 C C . GLU A 1 97 ? 2.604 16.459 -2.620 1.00 56.44 97 GLU A C 1
ATOM 802 O O . GLU A 1 97 ? 2.608 15.398 -3.250 1.00 56.44 97 GLU A O 1
ATOM 807 N N . GLU A 1 98 ? 1.468 17.064 -2.253 1.00 52.38 98 GLU A N 1
ATOM 808 C CA . GLU A 1 98 ? 0.157 16.781 -2.855 1.00 52.38 98 GLU A CA 1
ATOM 809 C C . GLU A 1 98 ? 0.185 17.259 -4.319 1.00 52.38 98 GLU A C 1
ATOM 811 O O . GLU A 1 98 ? -0.598 18.112 -4.721 1.00 52.38 98 GLU A O 1
ATOM 816 N N . GLU A 1 99 ? 1.134 16.777 -5.123 1.00 43.78 99 GLU A N 1
ATOM 817 C CA . GLU A 1 99 ? 1.019 16.895 -6.564 1.00 43.78 99 GLU A CA 1
ATOM 818 C C . GLU A 1 99 ? -0.172 16.024 -6.945 1.00 43.78 99 GLU A C 1
ATOM 820 O O . GLU A 1 99 ? -0.185 14.809 -6.698 1.00 43.78 99 GLU A O 1
ATOM 825 N N . GLU A 1 100 ? -1.208 16.684 -7.475 1.00 42.56 100 GLU A N 1
ATOM 826 C CA . GLU A 1 100 ? -2.244 16.064 -8.290 1.00 42.56 100 GLU A CA 1
ATOM 827 C C . GLU A 1 100 ? -1.543 15.001 -9.111 1.00 42.56 100 GLU A C 1
ATOM 829 O O . GLU A 1 100 ? -0.673 15.306 -9.925 1.00 42.56 100 GLU A O 1
ATOM 834 N N . THR A 1 101 ? -1.792 13.743 -8.754 1.00 41.56 101 THR A N 1
ATOM 835 C CA . THR A 1 101 ? -1.030 12.627 -9.285 1.00 41.56 101 THR A CA 1
ATOM 836 C C . THR A 1 101 ? -1.518 12.474 -10.708 1.00 41.56 101 THR A C 1
ATOM 838 O O . THR A 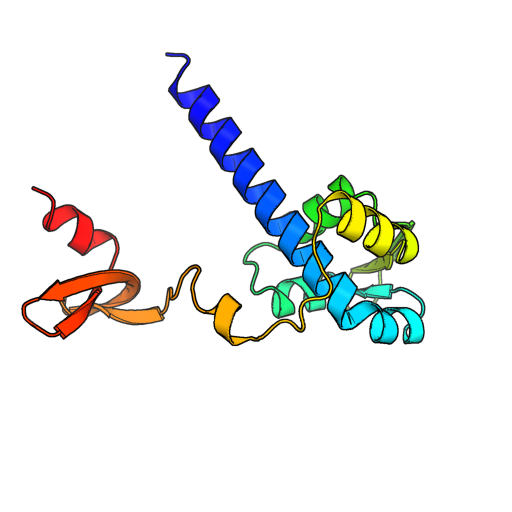1 101 ? -2.457 11.729 -10.979 1.00 41.56 101 THR A O 1
ATOM 841 N N . ASP A 1 102 ? -0.924 13.261 -11.599 1.00 39.22 102 ASP A N 1
ATOM 842 C CA . ASP A 1 102 ? -1.075 13.157 -13.026 1.00 39.22 102 ASP A CA 1
ATOM 843 C C . ASP A 1 102 ? -0.680 11.719 -13.339 1.00 39.22 102 ASP A C 1
ATOM 845 O O . ASP A 1 102 ? 0.473 11.291 -13.203 1.00 39.22 102 ASP A O 1
ATOM 849 N N . ILE A 1 103 ? -1.702 10.923 -13.643 1.00 49.12 103 ILE A N 1
ATOM 850 C CA . ILE A 1 103 ? -1.627 9.478 -13.873 1.00 49.12 103 ILE A CA 1
ATOM 851 C C . ILE A 1 103 ? -0.637 9.177 -15.025 1.00 49.12 103 ILE A C 1
ATOM 853 O O . ILE A 1 103 ? -0.215 8.037 -15.222 1.00 49.12 103 ILE A O 1
ATOM 857 N N . GLU A 1 104 ? -0.193 10.205 -15.753 1.00 41.25 104 GLU A N 1
ATOM 858 C CA . GLU A 1 104 ? 0.837 10.157 -16.784 1.00 41.25 104 GLU A CA 1
ATOM 859 C C . GLU A 1 104 ? 2.260 9.900 -16.259 1.00 41.25 104 GLU A C 1
ATOM 861 O O . GLU A 1 104 ? 3.024 9.214 -16.941 1.00 41.25 104 GLU A O 1
ATOM 866 N N . THR A 1 105 ? 2.624 10.303 -15.035 1.00 42.00 105 THR A N 1
ATOM 867 C CA . THR A 1 105 ? 3.987 10.037 -14.515 1.00 42.00 105 THR A CA 1
ATOM 868 C C . THR A 1 105 ? 4.146 8.598 -13.999 1.00 42.00 105 THR A C 1
ATOM 870 O O . THR A 1 105 ? 5.252 8.054 -13.968 1.00 42.00 105 THR A O 1
ATOM 873 N N . ILE A 1 106 ? 3.036 7.910 -13.698 1.00 47.78 106 ILE A N 1
ATOM 874 C CA . ILE A 1 106 ? 3.024 6.486 -13.304 1.00 47.78 106 ILE A CA 1
ATOM 875 C C . ILE A 1 106 ? 3.341 5.561 -14.496 1.00 47.78 106 ILE A C 1
ATOM 877 O O . ILE A 1 106 ? 3.702 4.400 -14.298 1.00 47.78 106 ILE A O 1
ATOM 881 N N . LYS A 1 107 ? 3.297 6.056 -15.740 1.00 41.94 107 LYS A N 1
ATOM 882 C CA . LYS A 1 107 ? 3.643 5.249 -16.922 1.00 41.94 107 LYS A CA 1
ATOM 883 C C . LYS A 1 107 ? 5.142 5.081 -17.175 1.00 41.94 107 LYS A C 1
ATOM 885 O O . LYS A 1 107 ? 5.503 4.212 -17.958 1.00 41.94 107 LYS A O 1
ATOM 890 N N . ASN A 1 108 ? 6.017 5.835 -16.507 1.00 41.66 108 ASN A N 1
ATOM 891 C CA . ASN A 1 108 ? 7.454 5.834 -16.824 1.00 41.66 108 ASN A CA 1
ATOM 892 C C . ASN A 1 108 ? 8.338 4.961 -15.918 1.00 41.66 108 ASN A C 1
ATOM 894 O O . ASN A 1 108 ? 9.563 5.036 -15.986 1.00 41.66 108 ASN A O 1
ATOM 898 N N . LEU A 1 109 ? 7.753 4.088 -15.095 1.00 44.81 109 LEU A N 1
ATOM 899 C CA . LEU A 1 109 ? 8.505 3.081 -14.344 1.00 44.81 109 LEU A CA 1
ATOM 900 C C . LEU A 1 109 ? 7.869 1.711 -14.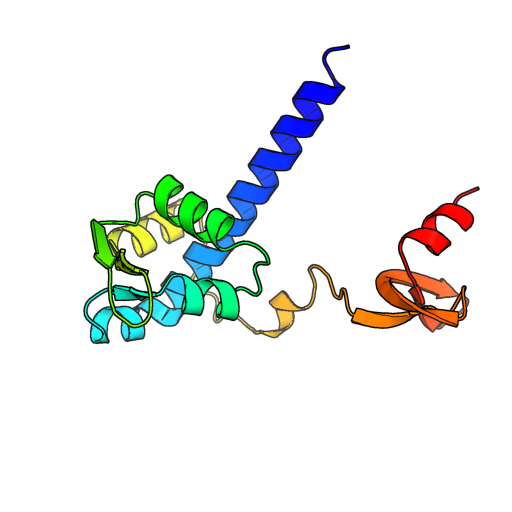568 1.00 44.81 109 LEU A C 1
ATOM 902 O O . LEU A 1 109 ? 6.975 1.300 -13.831 1.00 44.81 109 LEU A O 1
ATOM 906 N N . SER A 1 110 ? 8.391 1.024 -15.589 1.00 47.53 110 SER A N 1
ATOM 907 C CA . SER A 1 110 ? 8.079 -0.357 -15.974 1.00 47.53 110 SER A CA 1
ATOM 908 C C . SER A 1 110 ? 6.798 -0.524 -16.803 1.00 47.53 110 SER A C 1
ATOM 910 O O . SER A 1 110 ? 5.848 -1.166 -16.355 1.00 47.53 110 SER A O 1
ATOM 912 N N . GLN A 1 111 ? 6.803 -0.053 -18.060 1.00 49.88 111 GLN A N 1
ATOM 913 C CA . GLN A 1 111 ? 5.966 -0.650 -19.113 1.00 49.88 111 GLN A CA 1
ATOM 914 C C . GLN A 1 111 ? 6.461 -2.076 -19.382 1.00 49.88 111 GLN A C 1
ATOM 916 O O . GLN A 1 111 ? 7.156 -2.356 -20.351 1.00 49.88 111 GLN A O 1
ATOM 921 N N . VAL A 1 112 ? 6.164 -2.975 -18.448 1.00 55.91 112 VAL A N 1
ATOM 922 C CA . VAL A 1 112 ? 6.282 -4.411 -18.656 1.00 55.91 112 VAL A CA 1
ATOM 923 C C . VAL A 1 112 ? 4.991 -4.820 -19.346 1.00 55.91 112 VAL A C 1
ATOM 925 O O . VAL A 1 112 ? 3.987 -5.103 -18.694 1.00 55.91 112 VAL A O 1
ATOM 928 N N . GLU A 1 113 ? 4.992 -4.750 -20.671 1.00 61.97 113 GLU A N 1
ATOM 929 C CA . GLU A 1 113 ? 3.826 -5.089 -21.482 1.00 61.97 113 GLU A CA 1
ATOM 930 C C . GLU A 1 113 ? 3.901 -6.562 -21.891 1.00 61.97 113 GLU A C 1
ATOM 932 O O . GLU A 1 113 ? 4.939 -7.055 -22.338 1.00 61.97 113 GLU A O 1
ATOM 937 N N . GLU A 1 114 ? 2.808 -7.304 -21.702 1.00 62.56 114 GLU A N 1
ATOM 938 C CA . GLU A 1 114 ? 2.703 -8.650 -22.260 1.00 62.56 114 GLU A CA 1
ATOM 939 C C . GLU A 1 114 ? 2.463 -8.517 -23.766 1.00 62.56 114 GLU A C 1
ATOM 941 O O . GLU A 1 114 ? 1.392 -8.098 -24.205 1.00 62.56 114 GLU A O 1
ATOM 946 N N . GLY A 1 115 ? 3.468 -8.868 -24.561 1.00 76.12 115 GLY A N 1
ATOM 947 C CA . GLY A 1 115 ? 3.439 -8.676 -26.003 1.00 76.12 115 GLY A CA 1
ATOM 948 C C . GLY A 1 115 ? 4.277 -9.711 -26.734 1.00 76.12 115 GLY A C 1
ATOM 949 O O . GLY A 1 115 ? 4.881 -10.600 -26.135 1.00 76.12 115 GLY A O 1
ATO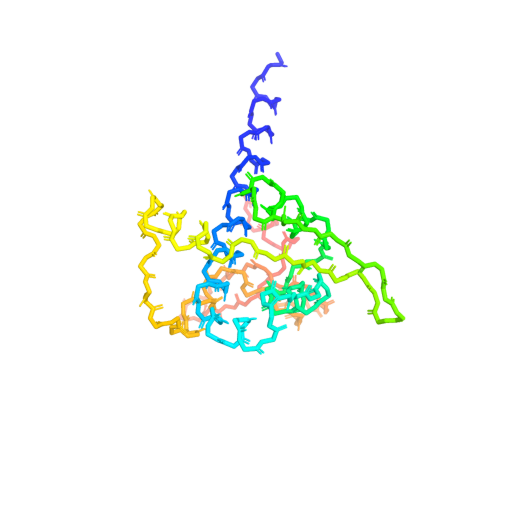M 950 N N . PHE A 1 116 ? 4.298 -9.617 -28.056 1.00 77.50 116 PHE A N 1
ATOM 951 C CA . PHE A 1 116 ? 5.227 -10.398 -28.861 1.00 77.50 116 PHE A CA 1
ATOM 952 C C . PHE A 1 116 ? 6.555 -9.657 -28.925 1.00 77.50 116 PHE A C 1
ATOM 954 O O . PHE A 1 116 ? 6.594 -8.480 -29.268 1.00 77.50 116 PHE A O 1
ATOM 961 N N . CYS A 1 117 ? 7.643 -10.330 -28.561 1.00 75.31 117 CYS A N 1
ATOM 962 C CA . CYS A 1 117 ? 8.962 -9.733 -28.692 1.00 75.31 117 CYS A CA 1
ATOM 963 C C . CYS A 1 117 ? 9.328 -9.650 -30.172 1.00 75.31 117 CYS A C 1
ATOM 965 O O . CYS A 1 117 ? 9.403 -10.676 -30.839 1.00 75.31 117 CYS A O 1
ATOM 967 N N . GLU A 1 118 ? 9.642 -8.452 -30.657 1.00 73.56 118 GLU A N 1
ATOM 968 C CA . GLU A 1 118 ? 9.985 -8.223 -32.070 1.00 73.56 118 GLU A CA 1
ATOM 969 C C . GLU A 1 118 ? 11.278 -8.937 -32.518 1.00 73.56 118 GLU A C 1
ATOM 971 O O . GLU A 1 118 ? 11.523 -9.077 -33.711 1.00 73.56 118 GLU A O 1
ATOM 976 N N . LEU A 1 119 ? 12.103 -9.422 -31.577 1.00 74.31 119 LEU A N 1
ATOM 977 C CA . LEU A 1 119 ? 13.337 -10.162 -31.870 1.00 74.31 119 LEU A CA 1
ATOM 978 C C . LEU A 1 119 ? 13.142 -11.680 -31.907 1.00 74.31 119 LEU A C 1
ATOM 980 O O . LEU A 1 119 ? 13.624 -12.328 -32.831 1.00 74.31 119 LEU A O 1
ATOM 984 N N . CYS A 1 120 ? 12.464 -12.264 -30.914 1.00 77.56 120 CYS A N 1
ATOM 985 C CA . CYS A 1 120 ? 12.272 -13.719 -30.862 1.00 77.56 120 CYS A CA 1
ATOM 986 C C . CYS A 1 120 ? 10.895 -14.189 -31.346 1.00 77.56 120 CYS A C 1
ATOM 988 O O . CYS A 1 120 ? 10.675 -15.390 -31.468 1.00 77.56 120 CYS A O 1
ATOM 990 N N . GLY A 1 121 ? 9.959 -13.272 -31.606 1.00 75.06 121 GLY A N 1
ATOM 991 C CA . GLY A 1 121 ? 8.599 -13.578 -32.056 1.00 75.06 121 GLY A CA 1
ATOM 992 C C . GLY A 1 121 ? 7.739 -14.313 -31.023 1.00 75.06 121 GLY A C 1
ATOM 993 O O . GLY A 1 121 ? 6.646 -14.769 -31.348 1.00 75.06 121 GLY A O 1
ATOM 994 N N . GLU A 1 122 ? 8.207 -14.458 -29.782 1.00 73.31 122 GLU A N 1
ATOM 995 C CA . GLU A 1 122 ? 7.476 -15.156 -28.726 1.00 73.31 122 GLU A CA 1
ATOM 996 C C . GLU A 1 122 ? 6.671 -14.182 -27.866 1.00 73.31 122 GLU A C 1
ATOM 998 O O . GLU A 1 122 ? 7.121 -13.075 -27.559 1.00 73.31 122 GLU A O 1
ATOM 1003 N N . ARG A 1 123 ? 5.491 -14.631 -27.420 1.00 75.50 123 ARG A N 1
ATOM 1004 C CA . ARG A 1 123 ? 4.658 -13.886 -26.475 1.00 75.50 123 ARG A CA 1
ATOM 1005 C C . ARG A 1 123 ? 5.266 -13.955 -25.080 1.00 75.50 123 ARG A C 1
ATOM 1007 O O . ARG A 1 123 ? 5.238 -15.008 -24.440 1.00 75.50 123 ARG A O 1
ATOM 1014 N N . LYS A 1 124 ? 5.844 -12.848 -24.628 1.00 77.56 124 LYS A N 1
ATOM 1015 C CA . LYS A 1 124 ? 6.578 -12.734 -23.366 1.00 77.56 124 LYS A CA 1
ATOM 1016 C C . LYS A 1 124 ? 6.377 -11.341 -22.775 1.00 77.56 124 LYS A C 1
ATOM 1018 O O . LYS A 1 124 ? 5.840 -10.439 -23.408 1.00 77.56 124 LYS A O 1
ATOM 1023 N N . TRP A 1 125 ? 6.813 -11.176 -21.536 1.00 76.38 125 TRP A N 1
ATOM 1024 C CA . TRP A 1 125 ? 6.870 -9.868 -20.901 1.00 76.38 125 TRP A CA 1
ATOM 1025 C C . TRP A 1 125 ? 7.999 -9.056 -21.541 1.00 76.38 125 TRP A C 1
ATOM 1027 O O . TRP A 1 125 ? 9.158 -9.480 -21.517 1.00 76.38 125 TRP A O 1
ATOM 1037 N N . LEU A 1 126 ? 7.639 -7.938 -22.167 1.00 79.12 126 LEU A N 1
ATOM 1038 C CA . LEU A 1 126 ? 8.561 -7.007 -22.801 1.00 79.12 126 LEU A CA 1
ATOM 1039 C C . LEU A 1 126 ? 8.863 -5.908 -21.802 1.00 79.12 126 LEU A C 1
ATOM 1041 O O . LEU A 1 126 ? 7.969 -5.176 -21.398 1.00 79.12 126 LEU A O 1
ATOM 1045 N N . ASP A 1 127 ? 10.109 -5.843 -21.364 1.00 72.00 127 ASP A N 1
ATOM 1046 C CA . ASP A 1 127 ? 10.534 -4.968 -20.275 1.00 72.00 127 ASP A CA 1
ATOM 1047 C C . ASP A 1 127 ? 11.693 -4.044 -20.680 1.00 72.00 127 ASP A C 1
ATOM 1049 O O . ASP A 1 127 ? 12.232 -3.322 -19.845 1.00 72.00 127 ASP A O 1
ATOM 1053 N N . HIS A 1 128 ? 12.070 -4.061 -21.963 1.00 73.31 128 HIS A N 1
ATOM 1054 C CA . HIS A 1 128 ? 13.157 -3.260 -22.511 1.00 73.31 128 HIS A CA 1
ATOM 1055 C C . HIS A 1 128 ? 12.778 -2.627 -23.848 1.00 73.31 128 HIS A C 1
ATOM 1057 O O . HIS A 1 128 ? 12.177 -3.265 -24.709 1.00 73.31 128 HIS A O 1
ATOM 1063 N N . GLU A 1 129 ? 13.211 -1.388 -24.055 1.00 76.12 129 GLU A N 1
ATOM 1064 C CA . GLU A 1 129 ? 13.090 -0.691 -25.332 1.00 76.12 129 GLU A CA 1
ATOM 1065 C C . GLU A 1 129 ? 14.359 -0.880 -26.173 1.00 76.12 129 GLU A C 1
ATOM 1067 O O . GLU A 1 129 ? 15.482 -0.673 -25.708 1.00 76.12 129 GLU A O 1
ATOM 1072 N N . TRP A 1 130 ? 14.183 -1.238 -27.440 1.00 75.56 130 TRP A N 1
ATOM 1073 C CA . TRP A 1 130 ? 15.237 -1.353 -28.438 1.00 75.56 130 TRP A CA 1
ATOM 1074 C C . TRP A 1 130 ? 14.975 -0.389 -29.586 1.00 75.56 130 TRP A C 1
ATOM 1076 O O . TRP A 1 130 ? 13.915 -0.409 -30.208 1.00 75.56 130 TRP A O 1
ATOM 1086 N N . ARG A 1 131 ? 15.946 0.475 -29.882 1.00 73.31 131 ARG A N 1
ATOM 1087 C CA . ARG A 1 131 ? 15.864 1.408 -31.009 1.00 73.31 131 ARG A CA 1
ATOM 1088 C C . ARG A 1 131 ? 16.554 0.806 -32.223 1.00 73.31 131 ARG A C 1
ATOM 1090 O O . ARG A 1 131 ? 17.745 0.509 -32.166 1.00 73.31 131 ARG A O 1
ATOM 1097 N N . HIS A 1 132 ? 15.817 0.679 -33.321 1.00 69.81 132 HIS A N 1
ATOM 1098 C CA . HIS A 1 132 ? 16.354 0.245 -34.605 1.00 69.81 132 HIS A CA 1
ATOM 1099 C C . HIS A 1 132 ? 15.945 1.241 -35.696 1.00 69.81 132 HIS A C 1
ATOM 1101 O O . HIS A 1 132 ? 14.774 1.344 -36.067 1.00 69.81 132 HIS A O 1
ATOM 1107 N N . GLY A 1 133 ? 16.920 2.011 -36.189 1.00 73.81 133 GLY A N 1
ATOM 1108 C CA . GLY A 1 133 ? 16.671 3.138 -37.092 1.00 73.81 133 GLY A CA 1
ATOM 1109 C C . GLY A 1 133 ? 15.911 4.273 -36.396 1.00 73.81 133 GLY A C 1
ATOM 1110 O O . GLY A 1 133 ? 16.275 4.679 -35.295 1.00 73.81 133 GLY A O 1
ATOM 1111 N N . GLU A 1 134 ? 14.846 4.771 -37.028 1.00 73.25 134 GLU A N 1
ATOM 1112 C CA . GLU A 1 134 ? 13.965 5.821 -36.480 1.00 73.25 134 GLU A CA 1
ATOM 1113 C C . GLU A 1 134 ? 12.804 5.267 -35.627 1.00 73.25 134 GLU A C 1
ATOM 1115 O O . GLU A 1 134 ? 11.934 6.025 -35.200 1.00 73.25 134 GLU A O 1
ATOM 1120 N N . LYS A 1 135 ? 12.756 3.948 -35.381 1.00 66.06 135 LYS A N 1
ATOM 1121 C CA . LYS A 1 135 ? 11.671 3.287 -34.640 1.00 66.06 135 LYS A CA 1
ATOM 1122 C C . LYS A 1 135 ? 12.159 2.678 -33.324 1.00 66.06 135 LYS A C 1
ATOM 1124 O O . LYS A 1 135 ? 13.247 2.106 -33.252 1.00 66.06 135 LYS A O 1
ATOM 1129 N N . THR A 1 136 ? 11.315 2.774 -32.298 1.00 71.19 136 THR A N 1
ATOM 1130 C CA . THR A 1 136 ? 11.499 2.125 -30.992 1.00 71.19 136 THR A CA 1
ATOM 1131 C C . THR A 1 136 ? 10.587 0.904 -30.910 1.00 71.19 136 THR A C 1
ATOM 1133 O O . THR A 1 136 ? 9.394 1.008 -31.186 1.00 71.19 136 THR A O 1
ATOM 1136 N N . PHE A 1 137 ? 11.150 -0.239 -30.531 1.00 72.88 137 PHE A N 1
ATOM 1137 C CA . PHE A 1 137 ? 10.469 -1.522 -30.378 1.00 72.88 137 PHE A CA 1
ATOM 1138 C C . PHE A 1 137 ? 10.597 -2.014 -28.936 1.00 72.88 137 PHE A C 1
ATOM 1140 O O . PHE A 1 137 ? 11.621 -1.790 -28.295 1.00 72.88 137 PHE A O 1
ATOM 1147 N N . LEU A 1 138 ? 9.586 -2.718 -28.430 1.00 72.50 138 LEU A N 1
ATOM 1148 C CA . LEU A 1 138 ? 9.649 -3.375 -27.125 1.00 72.50 138 LEU A CA 1
ATOM 1149 C C . LEU A 1 138 ? 10.182 -4.804 -27.288 1.00 72.50 138 LEU A C 1
ATOM 1151 O O . LEU A 1 138 ? 9.718 -5.571 -28.134 1.00 72.50 138 LEU A O 1
ATOM 1155 N N . ILE A 1 139 ? 11.175 -5.169 -26.482 1.00 76.62 139 ILE A N 1
ATOM 1156 C CA . ILE A 1 139 ? 11.845 -6.467 -26.526 1.00 76.62 139 ILE A CA 1
ATOM 1157 C C . ILE A 1 139 ? 11.927 -7.094 -25.132 1.00 76.62 139 ILE A C 1
ATOM 1159 O O . ILE A 1 139 ? 11.825 -6.423 -24.104 1.00 76.62 139 ILE A O 1
ATOM 1163 N N . CYS A 1 140 ? 12.088 -8.415 -25.091 1.00 80.81 140 CYS A N 1
ATOM 1164 C CA . CYS A 1 140 ? 12.182 -9.148 -23.834 1.00 80.81 140 CYS A CA 1
ATOM 1165 C C . CYS A 1 140 ? 13.612 -9.127 -23.268 1.00 80.81 140 CYS A C 1
ATOM 1167 O O . CYS A 1 140 ? 14.595 -9.127 -24.014 1.00 80.81 140 CYS A O 1
ATOM 1169 N N . SER A 1 141 ? 13.720 -9.216 -21.939 1.00 72.12 141 SER A N 1
ATOM 1170 C CA . SER A 1 141 ? 14.970 -9.395 -21.182 1.00 72.12 141 SER A CA 1
ATOM 1171 C C . SER A 1 141 ? 15.971 -10.394 -21.780 1.00 72.12 141 SER A C 1
ATOM 1173 O O . SER A 1 141 ? 17.180 -10.210 -21.649 1.00 72.12 141 SER A O 1
ATOM 1175 N N . SER A 1 142 ? 15.493 -11.484 -22.388 1.00 73.88 142 SER A N 1
ATOM 1176 C CA . SER A 1 142 ? 16.362 -12.510 -22.978 1.00 73.88 142 SER A CA 1
ATOM 1177 C C . SER A 1 142 ? 17.064 -12.004 -24.236 1.00 73.88 142 SER A C 1
ATOM 1179 O O . SER A 1 142 ? 18.272 -12.165 -24.352 1.00 73.88 142 SER A O 1
ATOM 1181 N N . CYS A 1 143 ? 16.345 -11.327 -25.134 1.00 72.81 143 CYS A N 1
ATOM 1182 C CA . CYS A 1 143 ? 16.915 -10.812 -26.382 1.00 72.81 143 CYS A CA 1
ATOM 1183 C C . CYS A 1 143 ? 17.854 -9.619 -26.160 1.00 72.81 143 CYS A C 1
ATOM 1185 O O . CYS A 1 143 ? 18.782 -9.407 -26.930 1.00 72.81 143 CYS A O 1
ATOM 1187 N N . VAL A 1 144 ? 17.651 -8.857 -25.083 1.00 71.56 144 VAL A N 1
ATOM 1188 C CA . VAL A 1 144 ? 18.562 -7.769 -24.686 1.00 71.56 144 VAL A CA 1
ATOM 1189 C C . VAL A 1 144 ? 19.944 -8.302 -24.315 1.00 71.56 144 VAL A C 1
ATOM 1191 O O . VAL A 1 144 ? 20.941 -7.627 -24.558 1.00 71.56 144 VAL A O 1
ATOM 1194 N N . LYS A 1 145 ? 20.011 -9.493 -23.707 1.00 65.44 145 LYS A N 1
ATOM 1195 C CA . LYS A 1 145 ? 21.287 -10.113 -23.330 1.00 65.44 145 LYS A CA 1
ATOM 1196 C C . LYS A 1 145 ? 22.090 -10.538 -24.556 1.00 65.44 145 LYS A C 1
ATOM 1198 O O . LYS A 1 145 ? 23.291 -10.317 -24.557 1.00 65.44 145 LYS A O 1
ATOM 1203 N N . ASP A 1 146 ? 21.422 -11.049 -25.587 1.00 61.47 146 ASP A N 1
ATOM 1204 C CA . ASP A 1 146 ? 22.040 -11.419 -26.869 1.00 61.47 146 ASP A CA 1
ATOM 1205 C C . ASP A 1 146 ? 22.517 -10.208 -27.693 1.00 61.47 146 ASP A C 1
ATOM 1207 O O . ASP A 1 146 ? 23.420 -10.334 -28.507 1.00 61.47 146 ASP A O 1
ATOM 1211 N N . LEU A 1 147 ? 21.942 -9.017 -27.485 1.00 63.94 147 LEU A N 1
ATOM 1212 C CA . LEU A 1 147 ? 22.338 -7.787 -28.190 1.00 63.94 147 LEU A CA 1
ATOM 1213 C C . LEU A 1 147 ? 23.575 -7.086 -27.604 1.00 63.94 147 LEU A C 1
ATOM 1215 O O . LEU A 1 147 ? 24.050 -6.112 -28.189 1.00 63.94 147 LEU A O 1
ATOM 1219 N N . LYS A 1 148 ? 24.037 -7.496 -26.417 1.00 53.94 148 LYS A N 1
ATOM 1220 C CA . LYS A 1 148 ? 25.145 -6.853 -25.690 1.00 53.94 148 LYS A CA 1
ATOM 1221 C C . LYS A 1 148 ? 26.487 -7.589 -25.818 1.00 53.94 148 LYS A C 1
ATOM 1223 O O . LYS A 1 148 ? 27.423 -7.176 -25.132 1.00 53.94 148 LYS A O 1
ATOM 1228 N N . ASP A 1 149 ? 26.571 -8.611 -26.668 1.00 42.16 149 ASP A N 1
ATOM 1229 C CA . ASP A 1 149 ? 27.808 -9.343 -26.996 1.00 42.16 149 ASP A CA 1
ATOM 1230 C C . ASP A 1 149 ? 28.341 -8.946 -28.385 1.00 42.16 149 ASP A C 1
ATOM 1232 O O . ASP A 1 149 ? 27.534 -8.906 -29.344 1.00 42.16 149 ASP A O 1
#

Secondary structure (DSSP, 8-state):
--HHHHHHHHHHHHHHHHHHHHHHHHHHHTHHHHHHTTSEEEHHHHHHHTT-S-HHHHHHHHHHTT-EEEEEEETTEEEEEE-HHHHHHHHHHTT-------TTGGGGS---EEEE-TTT--EEEEEEEEEETTEEEEEEHHHHHHTT-

Foldseek 3Di:
DVVVVVVVVVVVVVVLVVLLLLLLLVCVLCVVVCVVVVQKDALVVSCVVSVPPDSVSVVVSCVVLVFFPDWDQDPVGIMTRGPSVSSVVVCVVVVVDNPPPPVVVVVPDFPQDQQQAPPPRDRHGFGDWDDDPPDIGTHDPVVVVVVVD

Radius of gyration: 19.38 Å; chains: 1; bounding box: 49×32×52 Å

Organism: Methanoliparum thermophilum (NCBI:txid2491083)

Sequence (149 aa):
MIKYAEEATLGVERKSFEIENRVLGYLLTHRDEIKSKGNAIYLKDLTEALNVKWWQNIFDALRNLGLIKKAKDTSHGKKYYLHIERVVELARERSIEEEETDIETIKNLSQVEEGFCELCGERKWLDHEWRHGEKTFLICSSCVKDLKD

pLDDT: mean 73.15, std 14.5, range [39.22, 89.69]